Protein AF-A0AAW5K7W0-F1 (afdb_monomer_lite)

Structure (mmCIF, N/CA/C/O backbone):
data_AF-A0AAW5K7W0-F1
#
_entry.id   AF-A0AAW5K7W0-F1
#
loop_
_atom_site.group_PDB
_atom_site.id
_atom_site.type_symbol
_atom_site.label_atom_id
_atom_site.label_alt_id
_atom_site.label_comp_id
_atom_site.label_asym_id
_atom_site.label_entity_id
_atom_site.label_seq_id
_atom_site.pdbx_PDB_ins_code
_atom_site.Cartn_x
_atom_site.Cartn_y
_atom_site.Cartn_z
_atom_site.occupancy
_atom_site.B_iso_or_equiv
_atom_site.auth_seq_id
_atom_site.auth_comp_id
_atom_site.auth_asym_id
_atom_site.auth_atom_id
_atom_site.pdbx_PDB_model_num
ATOM 1 N N . MET A 1 1 ? 3.959 -10.028 10.897 1.00 51.19 1 MET A N 1
ATOM 2 C CA . MET A 1 1 ? 3.540 -9.487 9.587 1.00 51.19 1 MET A CA 1
ATOM 3 C C . MET A 1 1 ? 2.502 -8.385 9.823 1.00 51.19 1 MET A C 1
ATOM 5 O O . MET A 1 1 ? 1.350 -8.529 9.455 1.00 51.19 1 MET A O 1
ATOM 9 N N . TYR A 1 2 ? 2.919 -7.295 10.479 1.00 51.28 2 TYR A N 1
ATOM 10 C CA . TYR A 1 2 ? 2.105 -6.103 10.788 1.00 51.28 2 TYR A CA 1
ATOM 11 C C . TYR A 1 2 ? 2.560 -4.923 9.900 1.00 51.28 2 TYR A C 1
ATOM 13 O O . TYR A 1 2 ? 2.795 -3.825 10.373 1.00 51.28 2 TYR A O 1
ATOM 21 N N . SER A 1 3 ? 2.841 -5.192 8.619 1.00 76.50 3 SER A N 1
ATOM 22 C CA . SER A 1 3 ? 3.867 -4.443 7.863 1.00 76.50 3 SER A CA 1
ATOM 23 C C . SER A 1 3 ? 3.349 -3.455 6.815 1.00 76.50 3 SER A C 1
ATOM 25 O O . SER A 1 3 ? 4.123 -2.631 6.348 1.00 76.50 3 SER A O 1
ATOM 27 N N . ILE A 1 4 ? 2.095 -3.570 6.379 1.00 83.94 4 ILE A N 1
ATOM 28 C CA . ILE A 1 4 ? 1.520 -2.705 5.327 1.00 83.94 4 ILE A CA 1
ATOM 29 C C . ILE A 1 4 ? 0.117 -2.268 5.728 1.00 83.94 4 ILE A C 1
ATOM 31 O O . ILE A 1 4 ? -0.229 -1.105 5.577 1.00 83.94 4 ILE A O 1
ATOM 35 N N . ILE A 1 5 ? -0.676 -3.184 6.291 1.00 87.81 5 ILE A N 1
ATOM 36 C CA . ILE A 1 5 ? -2.021 -2.883 6.797 1.00 87.81 5 ILE A CA 1
ATOM 37 C C . ILE A 1 5 ? -1.959 -1.875 7.950 1.00 87.81 5 ILE A C 1
ATOM 39 O O . ILE A 1 5 ? -2.743 -0.932 7.965 1.00 87.81 5 ILE A O 1
ATOM 43 N N . GLU A 1 6 ? -1.027 -2.050 8.893 1.00 87.00 6 GLU A N 1
ATOM 44 C CA . GLU A 1 6 ? -0.847 -1.115 10.012 1.00 87.00 6 GLU A CA 1
ATOM 45 C C . GLU A 1 6 ? -0.428 0.268 9.497 1.00 87.00 6 GLU A C 1
ATOM 47 O O . GLU A 1 6 ? -1.091 1.256 9.786 1.00 87.00 6 GLU A O 1
ATOM 52 N N . THR A 1 7 ? 0.576 0.320 8.614 1.00 88.62 7 THR A N 1
ATOM 53 C CA . THR A 1 7 ? 1.029 1.562 7.973 1.00 88.62 7 THR A CA 1
ATOM 54 C C . THR A 1 7 ? -0.083 2.232 7.165 1.00 88.62 7 THR A C 1
ATOM 56 O O . THR A 1 7 ? -0.224 3.447 7.212 1.00 88.62 7 THR A O 1
ATOM 59 N N . ALA A 1 8 ? -0.912 1.467 6.450 1.00 89.69 8 ALA A N 1
ATOM 60 C CA . ALA A 1 8 ? -2.061 2.004 5.728 1.00 89.69 8 ALA A CA 1
ATOM 61 C C . ALA A 1 8 ? -3.061 2.658 6.691 1.00 89.69 8 ALA A C 1
ATOM 63 O O . ALA A 1 8 ? -3.498 3.777 6.442 1.00 89.69 8 ALA A O 1
ATOM 64 N N . LYS A 1 9 ? -3.365 2.009 7.823 1.00 87.06 9 LYS A N 1
ATOM 65 C CA . LYS A 1 9 ? -4.240 2.580 8.857 1.00 87.06 9 LYS A CA 1
ATOM 66 C C . LYS A 1 9 ? -3.658 3.861 9.459 1.00 87.06 9 LYS A C 1
ATOM 68 O O .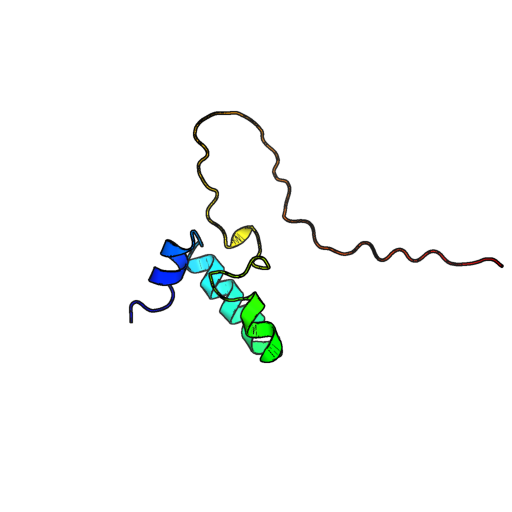 LYS A 1 9 ? -4.391 4.833 9.594 1.00 87.06 9 LYS A O 1
ATOM 73 N N . GLU A 1 10 ? -2.365 3.871 9.783 1.00 89.44 10 GLU A N 1
ATOM 74 C CA . GLU A 1 10 ? -1.661 5.053 10.310 1.00 89.44 10 GLU A CA 1
ATOM 75 C C . GLU A 1 10 ? -1.639 6.223 9.316 1.00 89.44 10 GLU A C 1
ATOM 77 O O . GLU A 1 10 ? -1.631 7.376 9.731 1.00 89.44 10 GLU A O 1
ATOM 82 N N . ASN A 1 11 ? -1.678 5.940 8.009 1.00 89.62 11 ASN A N 1
ATOM 83 C CA . ASN A 1 11 ? -1.753 6.948 6.946 1.00 89.62 11 ASN A CA 1
ATOM 84 C C . ASN A 1 11 ? -3.198 7.247 6.497 1.00 89.62 11 ASN A C 1
ATOM 86 O O . ASN A 1 11 ? -3.406 7.802 5.420 1.00 89.62 11 ASN A O 1
ATOM 90 N N . HIS A 1 12 ? -4.208 6.876 7.292 1.00 90.69 12 HIS A N 1
ATOM 91 C CA . HIS A 1 12 ? -5.627 7.101 6.984 1.00 90.69 12 HIS A CA 1
ATOM 92 C C . HIS A 1 12 ? -6.072 6.514 5.630 1.00 90.69 12 HIS A C 1
ATOM 94 O O . HIS A 1 12 ? -6.939 7.056 4.941 1.00 90.69 12 HIS A O 1
ATOM 100 N N . LEU A 1 13 ? -5.507 5.367 5.249 1.00 91.12 13 LEU A N 1
ATOM 101 C CA . LEU A 1 13 ? -5.883 4.608 4.060 1.00 91.12 13 LEU A CA 1
ATOM 102 C C . LEU A 1 13 ? -6.767 3.413 4.415 1.00 91.12 13 LEU A C 1
ATOM 104 O O . LEU A 1 13 ? -6.576 2.745 5.431 1.00 91.12 13 LEU A O 1
ATOM 108 N N . LYS A 1 14 ? -7.731 3.114 3.543 1.00 91.50 14 LYS A N 1
ATOM 109 C CA . LYS A 1 14 ? -8.548 1.900 3.596 1.00 91.50 14 LYS A CA 1
ATOM 110 C C . LYS A 1 14 ? -7.655 0.717 3.216 1.00 91.50 14 LYS A C 1
ATOM 112 O O . LYS A 1 14 ? -7.301 0.602 2.042 1.00 91.50 14 LYS A O 1
ATOM 117 N N . PRO A 1 15 ? -7.305 -0.191 4.146 1.00 91.50 15 PRO A N 1
ATOM 11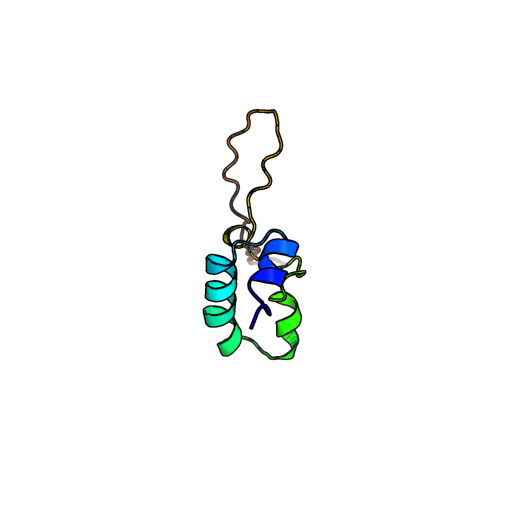8 C CA . PRO A 1 15 ? -6.257 -1.177 3.883 1.00 91.50 15 PRO A CA 1
ATOM 119 C C . PRO A 1 15 ? -6.589 -2.128 2.734 1.00 91.50 15 PRO A C 1
ATOM 121 O O . PRO A 1 15 ? -5.707 -2.480 1.960 1.00 91.50 15 PRO A O 1
ATOM 124 N N . TYR A 1 16 ? -7.861 -2.512 2.607 1.00 92.38 16 TYR A N 1
ATOM 125 C CA . TYR A 1 16 ? -8.323 -3.380 1.527 1.00 92.38 16 TYR A CA 1
ATOM 126 C C . TYR A 1 16 ? -8.189 -2.711 0.151 1.00 92.38 16 TYR A C 1
ATOM 128 O O . TYR A 1 16 ? -7.529 -3.256 -0.729 1.00 92.38 16 TYR A O 1
ATOM 136 N N . GLU A 1 17 ? -8.746 -1.506 -0.012 1.00 92.69 17 GLU A N 1
ATOM 137 C CA . GLU A 1 17 ? -8.678 -0.750 -1.272 1.00 92.69 17 GLU A CA 1
ATOM 138 C C . GLU A 1 17 ? -7.236 -0.403 -1.650 1.00 92.69 17 GLU A C 1
ATOM 140 O O . GLU A 1 17 ? -6.844 -0.511 -2.807 1.00 92.69 17 GLU A O 1
ATOM 145 N N . TYR A 1 18 ? -6.418 -0.029 -0.666 1.00 92.69 18 TYR A N 1
ATOM 146 C CA . TYR A 1 18 ? -5.007 0.274 -0.874 1.00 92.69 18 TYR A CA 1
ATOM 147 C C . TYR A 1 18 ? -4.206 -0.954 -1.333 1.00 92.69 18 TYR A C 1
ATOM 149 O O . TYR A 1 18 ? -3.456 -0.872 -2.303 1.00 92.69 18 TYR A O 1
ATOM 157 N N . LEU A 1 19 ? -4.392 -2.114 -0.691 1.00 92.56 19 LEU A N 1
ATOM 158 C CA . LEU A 1 19 ? -3.738 -3.358 -1.111 1.00 92.56 19 LEU A CA 1
ATOM 159 C C . LEU A 1 19 ? -4.174 -3.781 -2.512 1.00 92.56 19 LEU A C 1
ATOM 161 O O . LEU A 1 19 ? -3.331 -4.167 -3.318 1.00 92.56 19 LEU A O 1
ATOM 165 N N . LYS A 1 20 ? -5.473 -3.682 -2.809 1.00 92.50 20 LYS A N 1
ATOM 166 C CA . LYS A 1 20 ? -6.004 -3.969 -4.141 1.00 92.50 20 LYS A CA 1
ATOM 167 C C . LYS A 1 20 ? -5.339 -3.075 -5.194 1.00 92.50 20 LYS A C 1
ATOM 169 O O . LYS A 1 20 ? -4.794 -3.590 -6.165 1.00 92.50 20 LYS A O 1
ATOM 174 N N . TYR A 1 21 ? -5.286 -1.766 -4.942 1.00 92.62 21 TYR A N 1
ATOM 175 C CA . TYR A 1 21 ? -4.645 -0.799 -5.830 1.00 92.62 21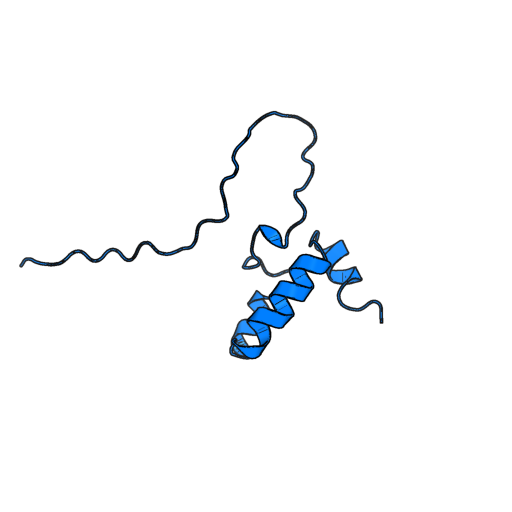 TYR A CA 1
ATOM 176 C C . TYR A 1 21 ? -3.159 -1.106 -6.061 1.00 92.62 21 TYR A C 1
ATOM 178 O O . TYR A 1 21 ? -2.709 -1.095 -7.207 1.00 92.62 21 TYR A O 1
ATOM 186 N N . ILE A 1 22 ? -2.399 -1.435 -5.007 1.00 92.12 22 ILE A N 1
ATOM 187 C CA . ILE A 1 22 ? -0.992 -1.843 -5.144 1.00 92.12 22 ILE A CA 1
ATOM 188 C C . ILE A 1 22 ? -0.877 -3.064 -6.056 1.00 92.12 22 ILE A C 1
ATOM 190 O O . ILE A 1 22 ? -0.097 -3.040 -7.001 1.00 92.12 22 ILE A O 1
ATOM 194 N N . LEU A 1 23 ? -1.642 -4.124 -5.792 1.00 92.25 23 LEU A N 1
ATOM 195 C CA . LEU A 1 23 ? -1.532 -5.380 -6.538 1.00 92.25 23 LEU A CA 1
ATOM 196 C C . LEU A 1 23 ? -1.917 -5.224 -8.018 1.00 92.25 23 LEU A C 1
ATOM 198 O O . LEU A 1 23 ? -1.331 -5.890 -8.866 1.00 92.25 23 LEU A O 1
ATOM 202 N N . GLU A 1 24 ? -2.857 -4.332 -8.334 1.00 92.56 24 GLU A N 1
ATOM 203 C CA . GLU A 1 24 ? -3.277 -4.038 -9.711 1.00 92.56 24 GLU A CA 1
ATOM 204 C C . GLU A 1 24 ? -2.274 -3.139 -10.460 1.00 92.56 24 GLU A C 1
ATOM 206 O O . GLU A 1 24 ? -2.027 -3.340 -11.652 1.00 92.56 24 GLU A O 1
ATOM 211 N N . ASN A 1 25 ? -1.658 -2.165 -9.780 1.00 89.75 25 ASN A N 1
ATOM 212 C CA . ASN A 1 25 ? -0.808 -1.155 -10.424 1.00 89.75 25 ASN A CA 1
ATOM 213 C C . ASN A 1 25 ? 0.683 -1.505 -10.418 1.00 89.75 25 ASN A C 1
ATOM 215 O O . ASN A 1 25 ? 1.380 -1.194 -11.380 1.00 89.75 25 ASN A O 1
ATOM 219 N N . MET A 1 26 ? 1.180 -2.174 -9.375 1.00 89.19 26 MET A N 1
ATOM 220 C CA . MET A 1 26 ? 2.592 -2.538 -9.230 1.00 89.19 26 MET A CA 1
ATOM 221 C C . MET A 1 26 ? 3.160 -3.339 -10.418 1.00 89.19 26 MET A C 1
ATOM 223 O O . MET A 1 26 ? 4.236 -2.965 -10.879 1.00 89.19 26 MET A O 1
ATOM 227 N N . PRO A 1 27 ? 2.491 -4.374 -10.977 1.00 88.88 27 PRO A N 1
ATOM 228 C CA . PRO A 1 27 ? 3.041 -5.107 -12.124 1.00 88.88 27 PRO A CA 1
ATOM 229 C C . PRO A 1 27 ? 3.065 -4.288 -13.424 1.00 88.88 27 PRO A C 1
ATOM 231 O O . PRO A 1 27 ? 3.835 -4.598 -14.327 1.00 88.88 27 PRO A O 1
ATOM 234 N N . ASN A 1 28 ? 2.236 -3.245 -13.522 1.00 88.56 28 ASN A N 1
ATOM 235 C CA . ASN A 1 28 ? 2.104 -2.396 -14.708 1.00 88.56 28 ASN A CA 1
ATOM 236 C C . ASN A 1 28 ? 2.951 -1.114 -14.619 1.00 88.56 28 ASN A C 1
ATOM 238 O O . ASN A 1 28 ? 2.897 -0.261 -15.506 1.00 88.56 28 ASN A O 1
ATOM 242 N N . MET A 1 29 ? 3.711 -0.945 -13.536 1.00 88.69 29 MET A N 1
ATOM 243 C CA . MET A 1 29 ? 4.404 0.289 -13.199 1.00 88.69 29 MET A CA 1
ATOM 244 C C . MET A 1 29 ? 5.922 0.086 -13.213 1.00 88.69 29 MET A C 1
ATOM 246 O O . MET A 1 29 ? 6.438 -0.915 -12.727 1.00 88.69 29 MET A O 1
ATOM 250 N N . ALA A 1 30 ? 6.649 1.070 -13.747 1.00 92.06 30 ALA A N 1
ATOM 251 C CA . ALA A 1 30 ? 8.105 1.083 -13.681 1.00 92.06 30 ALA A CA 1
ATOM 252 C C . ALA A 1 30 ? 8.582 1.255 -12.219 1.00 92.06 30 ALA A C 1
ATOM 254 O O . ALA A 1 30 ? 7.964 2.036 -11.485 1.00 92.06 30 ALA A O 1
ATOM 255 N N . PRO A 1 31 ? 9.668 0.590 -11.782 1.00 89.25 31 PRO A N 1
ATOM 256 C CA . PRO A 1 31 ? 10.165 0.668 -10.405 1.00 89.25 31 PRO A CA 1
ATOM 257 C C . PRO A 1 31 ? 10.387 2.095 -9.891 1.00 89.25 31 PRO A C 1
ATOM 259 O O . PRO A 1 31 ? 10.165 2.388 -8.717 1.00 89.25 31 PRO A O 1
ATOM 262 N N . GLU A 1 32 ? 10.760 3.010 -10.782 1.00 91.81 32 GLU A N 1
ATOM 263 C CA . GLU A 1 32 ? 10.970 4.425 -10.493 1.00 91.81 32 GLU A CA 1
ATOM 264 C C . GLU A 1 32 ? 9.697 5.096 -9.981 1.00 91.81 32 G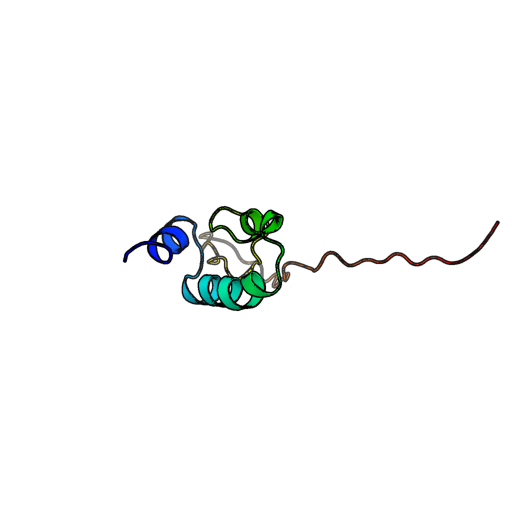LU A C 1
ATOM 266 O O . GLU A 1 32 ? 9.785 6.041 -9.207 1.00 91.81 32 GLU A O 1
ATOM 271 N N . ARG A 1 33 ? 8.514 4.606 -10.369 1.00 90.31 33 ARG A N 1
ATOM 272 C CA . ARG A 1 33 ? 7.211 5.155 -9.978 1.00 90.31 33 ARG A CA 1
ATOM 273 C C . ARG A 1 33 ? 6.643 4.533 -8.705 1.00 90.31 33 ARG A C 1
ATOM 275 O O . ARG A 1 33 ? 5.622 5.012 -8.222 1.00 90.31 33 ARG A O 1
ATOM 282 N N . TYR A 1 34 ? 7.288 3.535 -8.099 1.00 90.44 34 TYR A N 1
ATOM 283 C CA . TYR A 1 34 ? 6.759 2.893 -6.888 1.00 90.44 34 TYR A CA 1
ATOM 284 C C . TYR A 1 34 ? 6.558 3.860 -5.718 1.00 90.44 34 TYR A C 1
ATOM 286 O O . TYR A 1 34 ? 5.665 3.650 -4.903 1.00 90.44 34 TYR A O 1
ATOM 294 N N . HIS A 1 35 ? 7.313 4.959 -5.663 1.00 89.31 35 HIS A N 1
ATOM 295 C CA . HIS A 1 35 ? 7.109 6.006 -4.662 1.00 89.31 35 HIS A CA 1
ATOM 296 C C . HIS A 1 35 ? 5.695 6.615 -4.700 1.00 89.31 35 HIS A C 1
ATOM 298 O O . HIS A 1 35 ? 5.194 7.035 -3.661 1.00 89.31 35 HIS A O 1
ATOM 304 N N . THR A 1 36 ? 5.035 6.605 -5.864 1.00 90.50 36 THR A N 1
ATOM 305 C CA . THR A 1 36 ? 3.684 7.156 -6.071 1.00 90.50 36 THR A CA 1
ATOM 306 C C . THR A 1 36 ? 2.578 6.292 -5.461 1.00 90.50 36 THR A C 1
ATOM 308 O O . THR A 1 36 ? 1.481 6.791 -5.213 1.00 90.50 36 THR A O 1
ATOM 311 N N . ILE A 1 37 ? 2.861 5.019 -5.166 1.00 90.56 37 ILE A N 1
ATOM 312 C CA . ILE A 1 37 ? 1.898 4.067 -4.589 1.00 90.56 37 ILE A CA 1
ATOM 313 C C . ILE A 1 37 ? 2.193 3.738 -3.122 1.00 90.56 37 ILE A C 1
ATOM 315 O O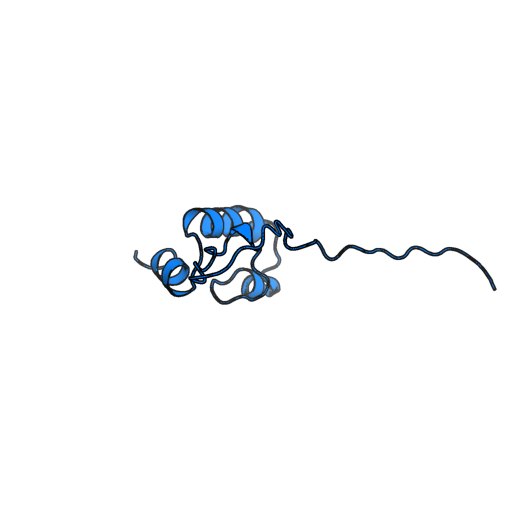 . ILE A 1 37 ? 1.534 2.877 -2.549 1.00 90.56 37 ILE A O 1
ATOM 319 N N . LEU A 1 38 ? 3.183 4.401 -2.515 1.00 90.38 38 LEU A N 1
ATOM 320 C CA . LEU A 1 38 ? 3.506 4.265 -1.095 1.00 90.38 38 LEU A CA 1
ATOM 321 C C . LEU A 1 38 ? 2.415 4.893 -0.219 1.00 90.38 38 LEU A C 1
ATOM 323 O O . LEU A 1 38 ? 1.727 5.810 -0.667 1.00 90.38 38 LEU A O 1
ATOM 327 N N . PRO A 1 39 ? 2.276 4.472 1.050 1.00 86.19 39 PRO A N 1
ATOM 328 C CA . PRO A 1 39 ? 1.114 4.842 1.854 1.00 86.19 39 PRO A CA 1
ATOM 329 C C . PRO A 1 39 ? 1.072 6.333 2.231 1.00 86.19 39 PRO A C 1
ATOM 331 O O . PRO A 1 39 ? 0.014 6.852 2.558 1.00 86.19 39 PRO A O 1
ATOM 334 N N . TRP A 1 40 ? 2.198 7.041 2.127 1.00 85.25 40 TRP A N 1
ATOM 335 C CA . TRP A 1 40 ? 2.307 8.494 2.315 1.00 85.25 40 TRP A CA 1
ATOM 336 C C . TRP A 1 40 ? 2.279 9.288 0.997 1.00 85.25 40 TRP A C 1
ATOM 338 O O . TRP A 1 40 ? 2.506 10.501 0.994 1.00 85.25 40 TRP A O 1
ATOM 348 N N . SER A 1 41 ? 2.061 8.629 -0.143 1.00 88.75 41 SER A N 1
ATOM 349 C CA . SER A 1 41 ? 2.044 9.296 -1.443 1.00 88.75 41 SER A CA 1
ATOM 350 C C . SER A 1 41 ? 0.800 10.167 -1.616 1.00 88.75 41 SER A C 1
ATOM 352 O O . SER A 1 41 ? -0.333 9.757 -1.351 1.00 88.75 41 SER A O 1
ATOM 354 N N . LYS A 1 42 ? 1.009 11.381 -2.133 1.00 84.69 42 LYS A N 1
ATOM 355 C CA . LYS A 1 42 ? -0.072 1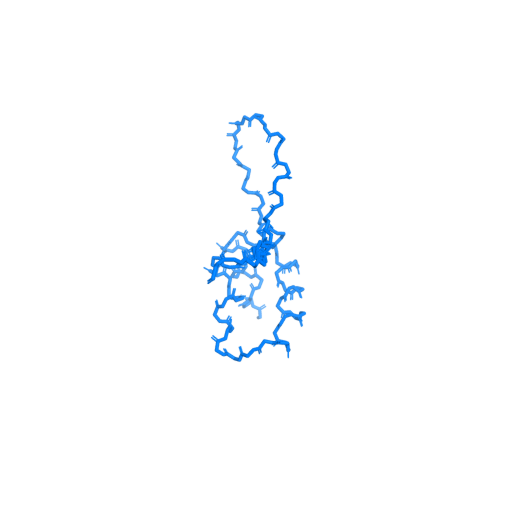2.321 -2.457 1.00 84.69 42 LYS A CA 1
ATOM 356 C C . LYS A 1 42 ? -0.848 11.917 -3.711 1.00 84.69 42 LYS A C 1
ATOM 358 O O . LYS A 1 42 ? -2.002 12.314 -3.842 1.00 84.69 42 LYS A O 1
ATOM 363 N N . GLU A 1 43 ? -0.238 11.106 -4.573 1.00 87.81 43 GLU A N 1
ATOM 364 C CA . GLU A 1 43 ? -0.807 10.617 -5.836 1.00 87.81 43 GLU A CA 1
ATOM 365 C C . GLU A 1 43 ? -1.771 9.436 -5.643 1.00 87.81 43 GLU A C 1
ATOM 367 O O . GLU A 1 43 ? -2.347 8.941 -6.609 1.00 87.81 43 GLU A O 1
ATOM 372 N N . LEU A 1 44 ? -1.974 8.977 -4.400 1.00 89.50 44 LEU A N 1
ATOM 373 C CA . LEU A 1 44 ? -2.931 7.915 -4.122 1.00 89.50 44 LEU A CA 1
ATOM 374 C C . LEU A 1 44 ? -4.369 8.363 -4.415 1.00 89.50 44 LEU A C 1
ATOM 376 O O . LEU A 1 44 ? -4.784 9.446 -3.976 1.00 89.50 44 LEU A O 1
ATOM 380 N N . PRO A 1 45 ? -5.161 7.506 -5.078 1.00 88.69 45 PRO A N 1
ATOM 381 C CA . PRO A 1 45 ? -6.513 7.855 -5.472 1.00 88.69 45 PRO A CA 1
ATOM 382 C C . PRO A 1 45 ? -7.441 8.004 -4.260 1.00 88.69 45 PRO A C 1
ATOM 384 O O . PRO A 1 45 ? -7.285 7.342 -3.230 1.00 88.69 45 PRO A O 1
ATOM 387 N N . CYS A 1 46 ? -8.459 8.858 -4.406 1.00 85.94 46 CYS A N 1
ATOM 388 C CA . CYS A 1 46 ? -9.436 9.170 -3.358 1.00 85.94 46 CYS A CA 1
ATOM 389 C C . CYS A 1 46 ? -10.099 7.920 -2.747 1.00 85.94 46 CYS A C 1
ATOM 391 O O . CYS A 1 46 ? -10.358 7.883 -1.545 1.00 85.94 46 CYS A O 1
ATOM 393 N N . HIS A 1 47 ? -10.363 6.877 -3.545 1.00 87.75 47 HIS A N 1
ATOM 394 C CA . HIS A 1 47 ? -11.042 5.670 -3.062 1.00 87.75 47 HIS A CA 1
ATOM 395 C C . HIS A 1 47 ? -10.212 4.886 -2.031 1.00 87.75 47 HIS A C 1
ATOM 397 O O . HIS A 1 47 ? -10.800 4.273 -1.135 1.00 87.75 47 HIS A O 1
ATOM 403 N N . CYS A 1 48 ? -8.876 4.977 -2.096 1.00 90.00 48 CYS A N 1
ATOM 404 C CA . CYS A 1 48 ? -7.962 4.380 -1.122 1.00 90.00 48 CYS A CA 1
ATOM 405 C C . CYS A 1 48 ? -7.918 5.139 0.210 1.00 90.00 48 CYS A C 1
ATOM 407 O O . CYS A 1 48 ? -7.485 4.559 1.201 1.00 90.00 48 CYS A O 1
ATOM 409 N N . LYS A 1 49 ? -8.352 6.403 0.274 1.00 89.56 49 LYS A N 1
ATOM 410 C CA . LYS A 1 49 ? -8.322 7.220 1.498 1.00 89.56 49 LYS A CA 1
ATOM 411 C C . LYS A 1 49 ? -9.589 6.986 2.330 1.00 89.56 49 LYS A C 1
ATOM 413 O O . LYS A 1 49 ? -10.683 6.804 1.783 1.00 89.56 49 LYS A O 1
ATOM 418 N N . LEU A 1 50 ? -9.467 6.951 3.659 1.00 87.25 50 LEU A N 1
ATOM 419 C CA . LEU A 1 50 ? -10.638 7.070 4.528 1.00 87.25 50 LEU A CA 1
ATOM 420 C C . LEU A 1 50 ? -11.186 8.491 4.380 1.00 87.25 50 LEU A C 1
ATOM 422 O O . LEU A 1 50 ? -10.426 9.453 4.419 1.00 87.25 50 LEU A O 1
ATOM 426 N N . LYS A 1 51 ? -12.505 8.625 4.200 1.00 75.06 51 LYS A N 1
ATOM 427 C CA . LYS A 1 51 ? -13.160 9.929 4.326 1.00 75.06 51 LYS A CA 1
ATOM 428 C C . LYS A 1 51 ? -12.979 10.350 5.783 1.00 75.06 51 LYS A C 1
ATOM 430 O O . LYS A 1 51 ? -13.516 9.684 6.670 1.00 75.06 51 LYS A O 1
ATOM 435 N N . GLU A 1 52 ? -12.171 11.373 6.028 1.00 62.72 52 GLU A N 1
ATOM 436 C CA . GLU A 1 52 ? -12.077 11.982 7.349 1.00 62.72 52 GLU A CA 1
ATOM 437 C C . GLU A 1 52 ? -13.482 12.466 7.710 1.00 62.72 52 GLU A C 1
ATOM 439 O O . GLU A 1 52 ? -14.102 13.217 6.956 1.00 62.72 52 GLU A O 1
ATOM 444 N N . GLN A 1 53 ? -14.031 11.959 8.812 1.00 48.69 53 GLN A N 1
ATOM 445 C CA . GLN A 1 53 ? -15.258 12.505 9.373 1.00 48.69 53 GLN A CA 1
ATOM 446 C C . GLN A 1 53 ? -14.895 13.875 9.938 1.00 48.69 53 GLN A C 1
ATOM 448 O O . GLN A 1 53 ? -14.521 14.003 11.099 1.00 48.69 53 GLN A O 1
ATOM 453 N N . THR A 1 54 ? -14.945 14.901 9.095 1.00 43.81 54 THR A N 1
ATOM 454 C CA . THR A 1 54 ? -15.032 16.275 9.567 1.00 43.81 54 THR A CA 1
ATOM 455 C C . THR A 1 54 ? -16.386 16.398 10.255 1.00 43.81 54 THR A C 1
ATOM 457 O O . THR A 1 54 ? -17.423 16.485 9.592 1.00 43.81 54 THR A O 1
ATOM 460 N N . ASP A 1 55 ? -16.388 16.321 11.585 1.00 55.06 55 ASP A N 1
ATOM 461 C CA . ASP A 1 55 ? -17.542 16.688 12.393 1.00 55.06 55 ASP A CA 1
ATOM 462 C C . ASP A 1 55 ? -18.035 18.072 11.940 1.00 55.06 55 ASP A C 1
ATOM 464 O O . ASP A 1 55 ? -17.281 19.043 11.926 1.00 55.06 55 ASP A O 1
ATOM 468 N N . SER A 1 56 ? -19.324 18.147 11.604 1.00 53.44 56 SER A N 1
ATOM 469 C CA . SER A 1 56 ? -20.081 19.370 11.295 1.00 53.44 56 SER A CA 1
ATOM 470 C C . SER A 1 56 ? -19.732 20.097 9.985 1.00 53.44 56 SER A C 1
ATOM 472 O O . SER A 1 56 ? -18.991 21.071 9.974 1.00 53.44 56 SER A O 1
ATOM 474 N N . THR A 1 57 ? -20.387 19.739 8.879 1.00 42.56 57 THR A N 1
ATOM 475 C CA . THR A 1 57 ? -21.470 20.526 8.232 1.00 42.56 57 THR A CA 1
ATOM 476 C C . THR A 1 57 ? -21.708 20.054 6.796 1.00 42.56 57 THR A C 1
ATOM 478 O O . THR A 1 57 ? -20.799 19.637 6.089 1.00 42.56 57 THR A O 1
ATOM 481 N N . ALA A 1 58 ? -22.986 20.068 6.422 1.00 56.97 58 ALA A N 1
ATOM 482 C CA . ALA A 1 58 ? -23.547 19.577 5.173 1.00 56.97 58 ALA A CA 1
ATOM 483 C C . ALA A 1 58 ? -22.825 20.071 3.909 1.00 56.97 58 ALA A C 1
ATOM 485 O O . ALA A 1 58 ? -22.493 21.248 3.783 1.00 56.97 58 ALA A O 1
ATOM 486 N N . GLY A 1 59 ? -22.690 19.163 2.945 1.00 42.53 59 GLY A N 1
ATOM 487 C CA . GLY A 1 59 ? -22.214 19.453 1.603 1.00 42.53 59 GLY A CA 1
ATOM 488 C C . GLY A 1 59 ? -21.945 18.161 0.850 1.00 42.53 59 GLY A C 1
ATOM 489 O O . GLY A 1 59 ? -20.803 17.718 0.768 1.00 42.53 59 GLY A O 1
ATOM 490 N N . ASP A 1 60 ? -23.008 17.543 0.340 1.00 53.41 60 ASP A N 1
ATOM 491 C CA . ASP A 1 60 ? -22.946 16.569 -0.745 1.00 53.41 60 ASP A CA 1
ATOM 492 C C . ASP A 1 60 ? -22.155 17.161 -1.919 1.00 53.41 60 ASP A C 1
ATOM 494 O O . ASP A 1 60 ? -22.711 17.865 -2.751 1.00 53.41 60 ASP A O 1
ATOM 498 N N . ASN A 1 61 ? -20.854 16.895 -1.983 1.00 54.62 61 ASN A N 1
ATOM 499 C CA . ASN A 1 61 ? -20.075 17.026 -3.205 1.00 54.62 61 ASN A CA 1
ATOM 500 C C . ASN A 1 61 ? -19.290 15.729 -3.364 1.00 54.62 61 ASN A C 1
ATOM 502 O O . ASN A 1 61 ? -18.178 15.560 -2.859 1.00 54.62 61 ASN A O 1
ATOM 506 N N . ASP A 1 62 ? -19.938 14.783 -4.037 1.00 48.19 62 ASP A N 1
ATOM 507 C CA . ASP A 1 62 ? -19.312 13.640 -4.692 1.00 48.19 62 ASP A CA 1
ATOM 508 C C . ASP A 1 62 ? -18.455 14.160 -5.861 1.00 48.19 62 ASP A C 1
ATOM 510 O O . ASP A 1 62 ? -18.737 13.919 -7.027 1.00 48.19 62 ASP A O 1
ATOM 514 N N . GLU A 1 63 ? -17.429 14.959 -5.562 1.00 51.59 63 GLU A N 1
ATOM 515 C CA . GLU A 1 63 ? -16.419 15.327 -6.547 1.00 51.59 63 GLU A CA 1
ATOM 516 C C . GLU A 1 63 ? -15.338 14.257 -6.470 1.00 51.59 63 GLU A C 1
ATOM 518 O O . GLU A 1 63 ? -14.409 14.277 -5.656 1.00 51.59 63 GLU A O 1
ATOM 523 N N . SER A 1 64 ? -15.571 13.224 -7.278 1.00 45.91 64 SER A N 1
ATOM 524 C CA . SER A 1 64 ? -14.557 12.280 -7.718 1.00 45.91 64 SER A CA 1
ATOM 525 C C . SER A 1 64 ? -13.239 13.022 -7.939 1.00 45.91 64 SER A C 1
ATOM 527 O O . SER A 1 64 ? -13.227 14.045 -8.609 1.00 45.91 64 SER A O 1
ATOM 529 N N . CYS A 1 65 ? -12.132 12.509 -7.387 1.00 50.00 65 CYS A N 1
ATOM 530 C CA . CYS A 1 65 ? -10.781 12.878 -7.819 1.00 50.00 65 CYS A CA 1
ATOM 531 C C . CYS A 1 65 ? -10.755 12.831 -9.362 1.00 50.00 65 CYS A C 1
ATOM 533 O O . CYS A 1 65 ? -10.652 11.740 -9.932 1.00 50.00 65 CYS A O 1
ATOM 535 N N . GLU A 1 66 ? -10.925 13.972 -10.032 1.00 42.06 66 GLU A N 1
ATOM 536 C CA . GLU A 1 66 ? -11.001 13.994 -11.483 1.00 42.06 66 GLU A CA 1
ATOM 537 C C . GLU A 1 66 ? -9.635 13.674 -12.073 1.00 42.06 66 GLU A C 1
ATOM 539 O O . GLU A 1 66 ? -8.575 14.102 -11.607 1.00 42.06 66 GLU A O 1
ATOM 544 N N . HIS A 1 67 ? -9.701 12.837 -13.099 1.00 42.94 67 HIS A N 1
ATOM 545 C CA . HIS A 1 67 ? -8.585 12.450 -13.926 1.00 42.94 67 HIS A CA 1
ATOM 546 C C . HIS A 1 67 ? -8.047 13.695 -14.622 1.00 42.94 67 HIS A C 1
ATOM 548 O O . HIS A 1 67 ? -8.778 14.399 -15.312 1.00 42.94 67 HIS A O 1
ATOM 554 N N . VAL A 1 68 ? -6.746 13.936 -14.491 1.00 45.56 68 VAL A N 1
ATOM 555 C CA . VAL A 1 68 ? -6.051 14.913 -15.328 1.00 45.56 68 VAL A CA 1
ATOM 556 C C . VAL A 1 68 ? -6.071 14.368 -16.755 1.00 45.56 68 VAL A C 1
ATOM 558 O O . VAL A 1 68 ? -5.282 13.492 -17.103 1.00 45.56 68 VAL A O 1
ATOM 561 N N . SER A 1 69 ? -7.030 14.796 -17.567 1.00 54.78 69 SER A N 1
ATOM 562 C CA . SER A 1 69 ? -7.089 14.492 -18.998 1.00 54.78 69 SER A CA 1
ATOM 563 C C . SER A 1 69 ? -7.931 15.540 -19.720 1.00 54.78 69 SER A C 1
ATOM 565 O O . SER A 1 69 ? -8.947 15.203 -20.313 1.00 54.78 69 SER A O 1
ATOM 567 N N . ASP A 1 70 ? -7.494 16.800 -19.709 1.00 44.25 70 ASP A N 1
ATOM 568 C CA . ASP A 1 70 ? -7.881 17.709 -20.789 1.00 44.25 70 ASP A CA 1
ATOM 569 C C . ASP A 1 70 ? -6.732 17.765 -21.797 1.00 44.25 70 ASP A C 1
ATOM 571 O O . ASP A 1 70 ? -5.769 18.529 -21.691 1.00 44.25 70 ASP A O 1
ATOM 575 N N . ALA A 1 71 ? -6.789 16.820 -22.735 1.00 56.91 71 ALA A N 1
ATOM 576 C CA . ALA A 1 71 ? -6.071 16.915 -23.986 1.00 56.91 71 ALA A CA 1
ATOM 577 C C . ALA A 1 71 ? -6.759 18.003 -24.817 1.00 56.91 71 ALA A C 1
ATOM 579 O O . ALA A 1 71 ? -7.670 17.723 -25.595 1.00 56.91 71 ALA A O 1
ATOM 580 N N . GLY A 1 72 ? -6.301 19.242 -24.656 1.00 47.31 72 GLY A N 1
ATOM 581 C CA . GLY A 1 72 ? -6.608 20.329 -25.574 1.00 47.31 72 GLY A CA 1
ATOM 582 C C . GLY A 1 72 ? -5.933 20.090 -26.924 1.00 47.31 72 GLY A C 1
ATOM 583 O O . GLY A 1 72 ? -4.879 20.651 -27.209 1.00 47.31 72 GLY A O 1
ATOM 584 N N . LEU A 1 73 ? -6.538 19.239 -27.751 1.00 53.81 73 LEU A N 1
ATOM 585 C CA . LEU A 1 73 ? -6.446 19.338 -29.203 1.00 53.81 73 LEU A CA 1
ATOM 586 C C . LEU A 1 73 ? -7.190 20.614 -29.615 1.00 53.81 73 LEU A C 1
ATOM 588 O O . LEU A 1 73 ? -8.419 20.637 -29.615 1.00 53.81 73 LEU A O 1
ATOM 592 N N . ASN A 1 74 ? -6.467 21.663 -29.999 1.00 62.59 74 ASN A N 1
ATOM 593 C CA . ASN A 1 74 ? -6.983 22.609 -30.978 1.00 62.59 74 ASN A CA 1
ATOM 594 C C . ASN A 1 74 ? -6.071 22.644 -32.208 1.00 62.59 74 ASN A C 1
ATOM 596 O O . ASN A 1 74 ? -4.929 23.091 -32.199 1.00 62.59 74 ASN A O 1
ATOM 600 N N . ASP A 1 75 ? -6.633 22.087 -33.271 1.00 54.78 75 ASP A N 1
ATOM 601 C CA . ASP A 1 75 ? -6.214 22.213 -34.654 1.00 54.78 75 ASP A CA 1
ATOM 602 C C . ASP A 1 75 ? -6.177 23.685 -35.116 1.00 54.78 75 ASP A C 1
ATOM 604 O O . ASP A 1 75 ? -7.081 24.458 -34.803 1.00 54.78 75 ASP A O 1
ATOM 608 N N . SER A 1 76 ? -5.219 23.975 -36.004 1.00 70.81 76 SER A N 1
ATOM 609 C CA . SER A 1 76 ? -5.303 24.932 -37.126 1.00 70.81 76 SER A CA 1
ATOM 610 C C . SER A 1 76 ? -5.149 26.460 -36.916 1.00 70.81 76 SER A C 1
ATOM 612 O O . SER A 1 76 ? -5.793 27.076 -36.073 1.00 70.81 76 SER A O 1
ATOM 614 N N . ALA A 1 77 ? -4.392 27.034 -37.876 1.00 62.81 77 ALA A N 1
ATOM 615 C CA . ALA A 1 77 ? -4.119 28.444 -38.243 1.00 62.81 77 ALA A CA 1
ATOM 616 C C . ALA A 1 77 ? -3.122 29.205 -37.337 1.00 62.81 77 ALA A C 1
ATOM 618 O O . ALA A 1 77 ? -3.355 29.333 -36.143 1.00 62.81 77 ALA A O 1
ATOM 619 N N . GLU A 1 78 ? -1.982 29.738 -37.797 1.00 50.22 78 GLU A N 1
ATOM 620 C CA . GLU A 1 78 ? -1.536 30.250 -39.115 1.00 50.22 78 GLU A CA 1
ATOM 621 C C . GLU A 1 78 ? -0.188 29.680 -39.595 1.00 50.22 78 GLU A C 1
ATOM 623 O O . GLU A 1 78 ? 0.699 29.430 -38.746 1.00 50.22 78 GLU A O 1
#

Organism: NCBI:txid508460

Foldseek 3Di:
DCPQQVLLVVLQFDSVVLVVVCVVCVVVDDPVCVLCSHSNHPNDFPNRGHDPPPPDDDDPDPPGPDDPDPPPDDDDDD

Secondary structure (DSSP, 8-state):
--SSHHHHHHTTB-HHHHHHHHHHHGGGS-GGGGGGGSTT-TTS-GGGB-----SS----------------------

pLDDT: mean 75.18, std 18.72, range [42.06, 92.69]

Radius of gyration: 17.13 Å; chains: 1; bounding box: 34×40×52 Å

InterPro domains:
  IPR039552 Transposase IS66, C-terminal [PF13817] (3-40)

Sequence (78 aa):
MYSIIETAKENHLKPYEYLKYILENMPNMAPERYHTILPWSKELPCHCKLKEQTDSTAGDNDESCEHVSDAGLNDSAE